Protein AF-A0AAD6LE23-F1 (afdb_monomer)

Foldseek 3Di:
DDDDDDDDDPQLVLLVVLLVLLPDPLNVVVCVVVVHDPVVSVVSNVVSVVVNVCCVVLSVCVVPDVVSVVVVVVSSVVSVVSSVVSVVSVVVVVVVVVVVVCVVCVPPPD

Structure (mmCIF, N/CA/C/O backbone):
data_AF-A0AAD6LE23-F1
#
_entry.id   AF-A0AAD6LE23-F1
#
loop_
_atom_site.group_PDB
_atom_site.id
_atom_site.type_symbol
_atom_site.label_atom_id
_atom_site.label_alt_id
_atom_site.label_comp_id
_atom_site.label_asym_id
_atom_site.label_entity_id
_atom_site.label_seq_id
_atom_site.pdbx_PDB_ins_code
_atom_site.Cartn_x
_atom_site.Cartn_y
_atom_site.Cartn_z
_atom_site.occupancy
_atom_site.B_iso_or_equiv
_atom_site.auth_seq_id
_atom_site.auth_comp_id
_atom_site.auth_asym_id
_atom_site.auth_atom_id
_atom_site.pdbx_PDB_model_num
ATOM 1 N N . MET A 1 1 ? 16.780 3.345 14.516 1.00 34.41 1 MET A N 1
ATOM 2 C CA . MET A 1 1 ? 16.123 4.537 15.088 1.00 34.41 1 MET A CA 1
ATOM 3 C C . MET A 1 1 ? 14.646 4.214 15.185 1.00 34.41 1 MET A C 1
ATOM 5 O O . MET A 1 1 ? 13.999 4.121 14.153 1.00 34.41 1 MET A O 1
ATOM 9 N N . ALA A 1 2 ? 14.154 3.897 16.383 1.00 46.94 2 ALA A N 1
ATOM 10 C CA . ALA A 1 2 ? 12.733 3.654 16.599 1.00 46.94 2 ALA A CA 1
ATOM 11 C C . ALA A 1 2 ? 12.041 5.017 16.631 1.00 46.94 2 ALA A C 1
ATOM 13 O O . ALA A 1 2 ? 12.322 5.826 17.512 1.00 46.94 2 ALA A O 1
ATOM 14 N N . VAL A 1 3 ? 11.222 5.304 15.623 1.00 46.91 3 VAL A N 1
ATOM 15 C CA . VAL A 1 3 ? 10.411 6.520 15.612 1.00 46.91 3 VAL A CA 1
ATOM 16 C C . VAL A 1 3 ? 9.173 6.230 16.453 1.00 46.91 3 VAL A C 1
ATOM 18 O O . VAL A 1 3 ? 8.293 5.469 16.055 1.00 46.91 3 VAL A O 1
ATOM 21 N N . GLU A 1 4 ? 9.172 6.783 17.659 1.00 45.34 4 GLU A N 1
ATOM 22 C CA . GLU A 1 4 ? 8.063 6.754 18.605 1.00 45.34 4 GLU A CA 1
ATOM 23 C C . GLU A 1 4 ? 6.980 7.740 18.132 1.00 45.34 4 GLU A C 1
ATOM 25 O O . GLU A 1 4 ? 7.271 8.885 17.789 1.00 45.34 4 GLU A O 1
ATOM 30 N N . TYR A 1 5 ? 5.741 7.254 18.018 1.00 56.66 5 TYR A N 1
ATOM 31 C CA . TYR A 1 5 ? 4.658 7.877 17.252 1.00 56.66 5 TYR A CA 1
ATOM 32 C C . TYR A 1 5 ? 3.588 8.423 18.195 1.00 56.66 5 TYR A C 1
ATOM 34 O O . TYR A 1 5 ? 2.814 7.654 18.763 1.00 56.66 5 TYR A O 1
ATOM 42 N N . ILE A 1 6 ? 3.517 9.744 18.341 1.00 45.91 6 ILE A N 1
ATOM 43 C CA . ILE A 1 6 ? 2.359 10.418 18.931 1.00 45.91 6 ILE A CA 1
ATOM 44 C C . ILE A 1 6 ? 1.905 11.484 17.932 1.00 45.91 6 ILE A C 1
ATOM 46 O O . IL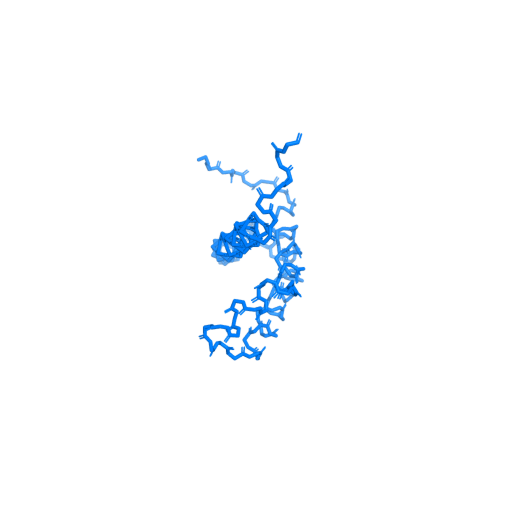E A 1 6 ? 2.544 12.522 17.802 1.00 45.91 6 ILE A O 1
ATOM 50 N N . GLY A 1 7 ? 0.793 11.207 17.247 1.00 48.34 7 GLY A N 1
ATOM 51 C CA . GLY A 1 7 ? 0.008 12.193 16.501 1.00 48.34 7 GLY A CA 1
ATOM 52 C C . GLY A 1 7 ? 0.280 12.267 14.996 1.00 48.34 7 GLY A C 1
ATOM 53 O O . GLY A 1 7 ? 1.306 12.787 14.578 1.00 48.34 7 GLY A O 1
ATOM 54 N N . GLY A 1 8 ? -0.697 11.825 14.199 1.00 56.78 8 GLY A N 1
ATOM 55 C CA . GLY A 1 8 ? -1.001 12.385 12.883 1.00 56.78 8 GLY A CA 1
ATOM 56 C C . GLY A 1 8 ? 0.015 12.167 11.759 1.00 56.78 8 GLY A C 1
ATOM 57 O O . GLY A 1 8 ? 0.940 12.951 11.559 1.00 56.78 8 GLY A O 1
ATOM 58 N N . SER A 1 9 ? -0.303 11.187 10.909 1.00 65.50 9 SER A N 1
ATOM 59 C CA . SER A 1 9 ? -0.188 11.270 9.443 1.00 65.50 9 SER A CA 1
ATOM 60 C C . SER A 1 9 ? 1.191 11.165 8.762 1.00 65.50 9 SER A C 1
ATOM 62 O O . SER A 1 9 ? 1.304 11.483 7.577 1.00 65.50 9 SER A O 1
ATOM 64 N N . ILE A 1 10 ? 2.235 10.604 9.383 1.00 72.75 10 ILE A N 1
ATOM 65 C CA . ILE A 1 10 ? 3.355 10.089 8.550 1.00 72.75 10 ILE A CA 1
ATOM 66 C C . ILE A 1 10 ? 2.852 8.943 7.655 1.00 72.75 10 ILE A C 1
ATOM 68 O O . ILE A 1 10 ? 3.234 8.862 6.495 1.00 72.75 10 ILE A O 1
ATOM 72 N N . LEU A 1 11 ? 1.967 8.073 8.164 1.00 84.50 11 LEU A N 1
ATOM 73 C CA . LEU A 1 11 ? 1.536 6.895 7.410 1.00 84.50 11 LEU A CA 1
ATOM 74 C C . LEU A 1 11 ? 0.613 7.261 6.241 1.00 84.50 11 LEU A C 1
ATOM 76 O O . LEU A 1 11 ? 0.815 6.745 5.149 1.00 84.50 11 LEU A O 1
ATOM 80 N N . SER A 1 12 ? -0.335 8.181 6.445 1.00 86.69 12 SER A N 1
ATOM 81 C CA . SER A 1 12 ? -1.197 8.697 5.369 1.00 86.69 12 SER A CA 1
ATOM 82 C C . SER A 1 12 ? -0.369 9.363 4.262 1.00 86.69 12 SER A C 1
ATOM 84 O O . SER A 1 12 ? -0.490 8.989 3.097 1.00 86.69 12 SER A O 1
ATOM 86 N N . ALA A 1 13 ? 0.593 10.221 4.623 1.00 87.12 13 ALA A N 1
ATOM 87 C CA . ALA A 1 13 ? 1.487 10.850 3.650 1.00 87.12 13 ALA A CA 1
ATOM 88 C C . ALA A 1 13 ? 2.308 9.824 2.845 1.00 87.12 13 ALA A C 1
ATOM 90 O O . ALA A 1 13 ? 2.456 9.960 1.631 1.00 87.12 13 ALA A O 1
ATOM 91 N N . VAL A 1 14 ? 2.824 8.773 3.494 1.00 87.50 14 VAL A N 1
ATOM 92 C CA . VAL A 1 14 ? 3.535 7.692 2.791 1.00 87.50 14 VAL A CA 1
ATOM 93 C C . VAL A 1 14 ? 2.584 6.942 1.856 1.00 87.50 14 VAL A C 1
ATOM 95 O O . VAL A 1 14 ? 2.931 6.710 0.701 1.00 87.50 14 VAL A O 1
ATOM 98 N N . ILE A 1 15 ? 1.371 6.604 2.302 1.00 90.00 15 ILE A N 1
ATOM 99 C CA . ILE A 1 15 ? 0.369 5.926 1.468 1.00 90.00 15 ILE A CA 1
ATOM 100 C C . ILE A 1 15 ? 0.018 6.755 0.228 1.00 90.00 15 ILE A C 1
ATOM 102 O O . ILE A 1 15 ? -0.052 6.193 -0.866 1.00 90.00 15 ILE A O 1
ATOM 106 N N . GLU A 1 16 ? -0.162 8.069 0.369 1.00 89.88 16 GLU A N 1
ATOM 107 C CA . GLU A 1 16 ? -0.407 8.976 -0.758 1.00 89.88 16 GLU A CA 1
ATOM 108 C C . GLU A 1 16 ? 0.752 8.947 -1.759 1.00 89.88 16 GLU A C 1
ATOM 110 O O . GLU A 1 16 ? 0.541 8.699 -2.950 1.00 89.88 16 GLU A O 1
ATOM 115 N N . VAL A 1 17 ? 1.990 9.090 -1.274 1.00 89.75 17 VAL A N 1
ATOM 116 C CA . VAL A 1 17 ? 3.197 9.025 -2.112 1.00 89.75 17 VAL A CA 1
ATOM 117 C C . VAL A 1 17 ? 3.299 7.683 -2.841 1.00 89.75 17 VAL A C 1
ATOM 119 O O . VAL A 1 17 ? 3.622 7.649 -4.031 1.00 89.75 17 VAL A O 1
ATOM 122 N N . LEU A 1 18 ? 3.006 6.563 -2.174 1.00 90.06 18 LEU A N 1
ATOM 123 C CA . LEU A 1 18 ? 2.993 5.250 -2.822 1.00 90.06 18 LEU A CA 1
ATOM 124 C C . LEU A 1 18 ? 1.882 5.132 -3.856 1.00 90.06 18 LEU A C 1
ATOM 126 O O . LEU A 1 18 ? 2.136 4.636 -4.954 1.00 90.06 18 LEU A O 1
ATOM 130 N N . GLY A 1 19 ? 0.684 5.624 -3.542 1.00 89.81 19 GLY A N 1
ATOM 131 C CA . GLY A 1 19 ? -0.461 5.651 -4.447 1.00 89.81 19 GLY A CA 1
ATOM 132 C C . GLY A 1 19 ? -0.168 6.403 -5.747 1.00 89.81 19 GLY A C 1
ATOM 133 O O . GLY A 1 19 ? -0.594 5.971 -6.821 1.00 89.81 19 GLY A O 1
ATOM 134 N N . GLU A 1 20 ? 0.612 7.481 -5.679 1.00 90.38 20 GLU A N 1
ATOM 135 C CA . GLU A 1 20 ? 1.106 8.189 -6.860 1.00 90.38 20 GLU A CA 1
ATOM 136 C C . GLU A 1 20 ? 2.207 7.400 -7.578 1.00 90.38 20 GLU A C 1
ATOM 138 O O . GLU A 1 20 ? 2.133 7.186 -8.794 1.00 90.38 20 GLU A O 1
ATOM 143 N N . LYS A 1 21 ? 3.209 6.903 -6.842 1.00 88.19 21 LYS A N 1
ATOM 144 C CA . LYS A 1 21 ? 4.353 6.186 -7.424 1.00 88.19 21 LYS A CA 1
ATOM 145 C C . LYS A 1 21 ? 3.950 4.917 -8.173 1.00 88.19 21 LYS A C 1
ATOM 147 O O . LYS A 1 21 ? 4.524 4.650 -9.229 1.00 88.19 21 LYS A O 1
ATOM 152 N N . VAL A 1 22 ? 2.944 4.168 -7.718 1.00 88.69 22 VAL A N 1
ATOM 153 C CA . VAL A 1 22 ? 2.470 2.961 -8.431 1.00 88.69 22 VAL A CA 1
ATOM 154 C C . VAL A 1 22 ? 1.845 3.264 -9.796 1.00 88.69 22 VAL A C 1
ATOM 156 O O . VAL A 1 22 ? 1.684 2.359 -10.612 1.00 88.69 22 VAL A O 1
ATOM 159 N N . THR A 1 23 ? 1.527 4.530 -10.083 1.00 87.81 23 THR A N 1
ATOM 160 C CA . THR A 1 23 ? 1.043 4.964 -11.404 1.00 87.81 23 THR A CA 1
ATOM 161 C C . THR A 1 23 ? 2.165 5.399 -12.350 1.00 87.81 23 THR A C 1
ATOM 163 O O . THR A 1 23 ? 1.912 5.663 -13.527 1.00 87.81 23 THR A O 1
ATOM 166 N N . THR A 1 24 ? 3.411 5.460 -11.869 1.00 89.62 24 THR A N 1
ATOM 167 C CA . THR A 1 24 ? 4.548 5.912 -12.678 1.00 89.62 24 THR A CA 1
ATOM 168 C C . THR A 1 24 ? 4.920 4.885 -13.754 1.00 89.62 24 THR A C 1
ATOM 170 O O . THR A 1 24 ? 4.884 3.676 -13.501 1.00 89.62 24 THR A O 1
ATOM 173 N N . PRO A 1 25 ? 5.324 5.322 -14.964 1.00 88.38 25 PRO A N 1
ATOM 174 C CA . PRO A 1 25 ? 5.698 4.416 -16.053 1.00 88.38 25 PRO A CA 1
ATOM 175 C C . PRO A 1 25 ? 6.804 3.422 -15.683 1.00 88.38 25 PRO A C 1
ATOM 177 O O . PRO A 1 25 ? 6.845 2.319 -16.222 1.00 88.38 25 PRO A O 1
ATOM 180 N N . GLU A 1 26 ? 7.708 3.812 -14.784 1.00 88.50 26 GLU A N 1
ATOM 181 C CA . GLU A 1 26 ? 8.772 2.972 -14.243 1.00 88.50 26 GLU A CA 1
ATOM 182 C C . GLU A 1 26 ? 8.209 1.749 -13.520 1.00 88.50 26 GLU A C 1
ATOM 184 O O . GLU A 1 26 ? 8.571 0.622 -13.858 1.00 88.50 26 GLU A O 1
ATOM 189 N N . ILE A 1 27 ? 7.287 1.968 -12.582 1.00 88.94 27 ILE A N 1
ATOM 190 C CA . ILE A 1 27 ? 6.674 0.897 -11.795 1.00 88.94 27 ILE A CA 1
ATOM 191 C C . ILE A 1 27 ? 5.718 0.072 -12.661 1.00 88.94 27 ILE A C 1
ATOM 193 O O . ILE A 1 27 ? 5.752 -1.157 -12.615 1.00 88.94 27 ILE A O 1
ATOM 197 N N . LEU A 1 28 ? 4.951 0.710 -13.550 1.00 89.00 28 LEU A N 1
ATOM 198 C CA . LEU A 1 28 ? 4.134 -0.008 -14.534 1.00 89.00 28 LEU A CA 1
ATOM 199 C C . LEU A 1 28 ? 4.994 -0.927 -15.423 1.00 89.00 28 LEU A C 1
ATOM 201 O O . LEU A 1 28 ? 4.623 -2.067 -15.702 1.00 89.00 28 LEU A O 1
ATOM 205 N N . GLY A 1 29 ? 6.161 -0.446 -15.862 1.00 88.75 29 GLY A N 1
ATOM 206 C CA . GLY A 1 29 ? 7.127 -1.233 -16.626 1.00 88.75 29 GLY A CA 1
ATOM 207 C C . GLY A 1 29 ? 7.718 -2.390 -15.819 1.00 88.75 29 GLY A C 1
ATOM 208 O O . GLY A 1 29 ? 7.830 -3.499 -16.343 1.00 88.75 29 GLY A O 1
ATOM 209 N N . PHE A 1 30 ? 8.042 -2.159 -14.543 1.00 87.38 30 PHE A N 1
ATOM 210 C CA . PHE A 1 30 ? 8.509 -3.194 -13.621 1.00 87.38 30 PHE A CA 1
ATOM 211 C C . PHE A 1 30 ? 7.497 -4.343 -13.506 1.00 87.38 30 PHE A C 1
ATOM 213 O O . PHE A 1 30 ? 7.865 -5.489 -13.778 1.00 87.38 30 PHE A O 1
ATOM 220 N N . PHE A 1 31 ? 6.223 -4.050 -13.224 1.00 88.19 31 PHE A N 1
ATOM 221 C CA . PHE A 1 31 ? 5.174 -5.073 -13.119 1.00 88.19 31 PHE A CA 1
ATOM 222 C C . PHE A 1 31 ? 5.020 -5.872 -14.418 1.00 88.19 31 PHE A C 1
ATOM 224 O O . PHE A 1 31 ? 5.048 -7.106 -14.397 1.00 88.19 31 PHE A O 1
ATOM 231 N N . LYS A 1 32 ? 4.983 -5.183 -15.565 1.00 87.00 32 LYS A N 1
ATOM 232 C CA . LYS A 1 32 ? 4.896 -5.827 -16.886 1.00 87.00 32 LYS A CA 1
ATOM 233 C C . LYS A 1 32 ? 6.090 -6.735 -17.177 1.00 87.00 32 LYS A C 1
ATOM 235 O O . LYS A 1 32 ? 5.911 -7.859 -17.640 1.00 87.00 32 LYS A O 1
ATOM 240 N N . SER A 1 33 ? 7.311 -6.281 -16.883 1.00 88.06 33 SER A N 1
ATOM 241 C CA . SER A 1 33 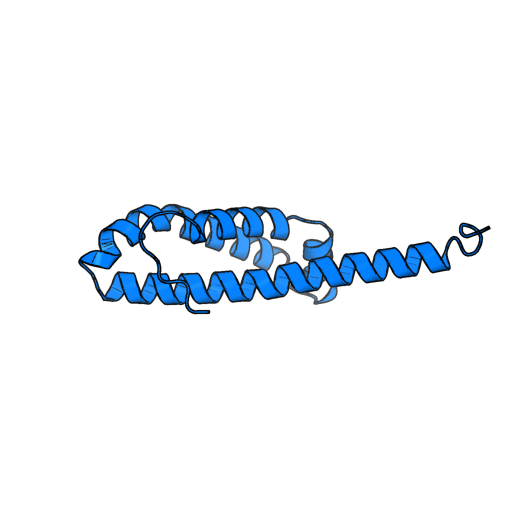? 8.534 -7.072 -17.099 1.00 88.06 33 SER A CA 1
ATOM 242 C C . SER A 1 33 ? 8.605 -8.341 -16.244 1.00 88.06 33 SER A C 1
ATOM 244 O O . SER A 1 33 ? 9.185 -9.333 -16.681 1.00 88.06 33 SER A O 1
ATOM 246 N N . HIS A 1 34 ? 7.956 -8.343 -15.077 1.00 86.25 34 HIS A N 1
ATOM 247 C CA . HIS A 1 34 ? 7.871 -9.502 -14.186 1.00 86.25 34 HIS A CA 1
ATOM 248 C C . HIS A 1 34 ? 6.610 -10.344 -14.417 1.00 86.25 34 HIS A C 1
ATOM 250 O O . HIS A 1 34 ? 6.342 -11.262 -13.645 1.00 86.25 34 HIS A O 1
ATOM 256 N N . LYS A 1 35 ? 5.851 -10.070 -15.491 1.00 86.56 35 LYS A N 1
ATOM 257 C CA . LYS A 1 35 ? 4.586 -10.749 -15.824 1.00 86.56 35 LYS A CA 1
ATOM 258 C C . LYS A 1 35 ? 3.572 -10.707 -14.674 1.00 86.56 35 LYS A C 1
ATOM 260 O O . LYS A 1 35 ? 2.779 -11.634 -14.511 1.00 86.56 35 LYS A O 1
ATOM 265 N N . LEU A 1 36 ? 3.616 -9.646 -13.873 1.00 85.75 36 LEU A N 1
ATOM 266 C CA . LEU A 1 36 ? 2.601 -9.389 -12.866 1.00 85.75 36 LEU A CA 1
ATOM 267 C C . LEU A 1 36 ? 1.343 -8.883 -13.577 1.00 85.75 36 LEU A C 1
ATOM 269 O O . LEU A 1 36 ? 1.430 -8.086 -14.510 1.00 85.75 36 LEU A O 1
ATOM 273 N N . ASP A 1 37 ? 0.187 -9.393 -13.159 1.00 80.00 37 ASP A N 1
ATOM 274 C CA . ASP A 1 37 ? -1.115 -9.017 -13.708 1.00 80.00 37 ASP A CA 1
ATOM 275 C C . ASP A 1 37 ? -1.367 -7.510 -13.525 1.00 80.00 37 ASP A C 1
ATOM 277 O O . ASP A 1 37 ? -1.176 -6.975 -12.431 1.00 80.00 37 ASP A O 1
ATOM 281 N N . ASP A 1 38 ? -1.833 -6.828 -14.577 1.00 74.94 38 ASP A N 1
ATOM 282 C CA . ASP A 1 38 ? -2.212 -5.408 -14.518 1.00 74.94 38 ASP A CA 1
ATOM 283 C C . ASP A 1 38 ? -3.323 -5.185 -13.464 1.00 74.94 38 ASP A C 1
ATOM 285 O O . ASP A 1 38 ? -3.398 -4.125 -12.833 1.00 74.94 38 ASP A O 1
ATOM 289 N N . GLY A 1 39 ? -4.138 -6.213 -13.190 1.00 84.94 39 GLY A N 1
ATOM 290 C CA . GLY A 1 39 ? -5.106 -6.224 -12.095 1.00 84.94 39 GLY A CA 1
ATOM 291 C C . GLY A 1 39 ? -4.486 -6.153 -10.692 1.00 84.94 39 GLY A C 1
ATOM 292 O O . GLY A 1 39 ? -5.128 -5.634 -9.778 1.00 84.94 39 GLY A O 1
ATOM 293 N N . LEU A 1 40 ? -3.240 -6.604 -10.492 1.00 85.81 40 LEU A N 1
ATOM 294 C CA . LEU A 1 40 ? -2.552 -6.520 -9.194 1.00 85.81 40 LEU A CA 1
ATOM 295 C C . LEU A 1 40 ? -2.222 -5.077 -8.815 1.00 85.81 40 LEU A C 1
ATOM 297 O O . LEU A 1 40 ? -2.379 -4.709 -7.654 1.00 85.81 40 LEU A O 1
ATOM 301 N N . LEU A 1 41 ? -1.820 -4.246 -9.780 1.00 85.56 41 LEU A N 1
ATOM 302 C CA . LEU A 1 41 ? -1.579 -2.820 -9.539 1.00 85.56 41 LEU A CA 1
ATOM 303 C C . LEU A 1 41 ? -2.868 -2.083 -9.176 1.00 85.56 41 LEU A C 1
ATOM 305 O O . LEU A 1 41 ? -2.875 -1.268 -8.254 1.00 85.56 41 LEU A O 1
ATOM 309 N N . GLY A 1 42 ? -3.966 -2.405 -9.867 1.00 87.62 42 GLY A N 1
ATOM 310 C CA . GLY A 1 42 ? -5.288 -1.875 -9.533 1.00 87.62 42 GLY A CA 1
ATOM 311 C C . GLY A 1 42 ? -5.694 -2.226 -8.101 1.00 87.62 42 GLY A C 1
ATOM 312 O O . GLY A 1 42 ? -6.055 -1.338 -7.330 1.00 87.62 42 GLY A O 1
ATOM 313 N N . LYS A 1 43 ? -5.535 -3.498 -7.715 1.00 90.06 43 LYS A N 1
ATOM 314 C CA . LYS A 1 43 ? -5.811 -3.973 -6.349 1.00 90.06 43 LYS A CA 1
ATOM 315 C C . LYS A 1 43 ? -4.912 -3.322 -5.302 1.00 90.06 43 LYS A C 1
ATOM 317 O O . LYS A 1 43 ? -5.400 -2.960 -4.236 1.00 90.06 43 LYS A O 1
ATOM 322 N N . LEU A 1 44 ? -3.620 -3.150 -5.588 1.00 89.19 44 LEU A N 1
ATOM 323 C CA . LEU A 1 44 ? -2.694 -2.460 -4.687 1.00 89.19 44 LEU A CA 1
ATOM 324 C C . LEU A 1 44 ? -3.154 -1.019 -4.439 1.00 89.19 44 LEU A C 1
ATOM 326 O O . LEU A 1 44 ? -3.237 -0.593 -3.290 1.00 89.19 44 LEU A O 1
ATOM 330 N N . LYS A 1 45 ? -3.526 -0.293 -5.498 1.00 89.06 45 LYS A N 1
ATOM 331 C CA . LYS A 1 45 ? -4.034 1.078 -5.379 1.00 89.06 45 LYS A CA 1
ATOM 332 C C . LYS A 1 45 ? -5.333 1.147 -4.572 1.00 89.06 45 LYS A C 1
ATOM 334 O O . LYS A 1 45 ? -5.473 2.005 -3.707 1.00 89.06 45 LYS A O 1
ATOM 339 N N . GLU A 1 46 ? -6.273 0.241 -4.827 1.00 92.12 46 GLU A N 1
ATOM 340 C CA . GLU A 1 46 ? -7.527 0.153 -4.071 1.00 92.12 46 GLU A CA 1
ATOM 341 C C . GLU A 1 46 ? -7.284 -0.163 -2.586 1.00 92.12 46 GLU A C 1
ATOM 343 O O . GLU A 1 46 ? -7.895 0.447 -1.707 1.00 92.12 46 GLU A O 1
ATOM 348 N N . THR A 1 47 ? -6.334 -1.057 -2.303 1.00 91.38 47 THR A N 1
ATOM 349 C CA . THR A 1 47 ? -5.926 -1.413 -0.937 1.00 91.38 47 THR A CA 1
ATOM 350 C C . THR A 1 47 ? -5.324 -0.211 -0.213 1.00 91.38 47 THR A C 1
ATOM 352 O O . THR A 1 47 ? -5.720 0.072 0.914 1.00 91.38 47 THR A O 1
ATOM 355 N N . LEU A 1 48 ? -4.423 0.533 -0.864 1.00 91.19 48 LEU A N 1
ATOM 356 C CA . LEU A 1 48 ? -3.824 1.751 -0.309 1.00 91.19 48 LEU A CA 1
ATOM 357 C C . LEU A 1 48 ? -4.882 2.824 -0.017 1.00 91.19 48 LEU A C 1
ATOM 359 O O . LEU A 1 48 ? -4.888 3.390 1.071 1.00 91.19 48 LEU A O 1
ATOM 363 N N . ASN A 1 49 ? -5.828 3.046 -0.933 1.00 91.56 49 ASN A N 1
ATOM 364 C CA . ASN A 1 49 ? -6.927 3.994 -0.720 1.00 91.56 49 ASN A CA 1
ATOM 365 C C . ASN A 1 49 ? -7.826 3.589 0.454 1.00 91.56 49 ASN A C 1
ATOM 367 O O . ASN A 1 49 ? -8.199 4.428 1.273 1.00 91.56 49 ASN A O 1
ATOM 371 N N . THR A 1 50 ? -8.164 2.300 0.538 1.00 92.06 50 THR A N 1
ATOM 372 C CA . THR A 1 50 ? -8.973 1.758 1.636 1.00 92.06 50 THR A CA 1
ATOM 373 C C . THR A 1 50 ? -8.248 1.928 2.963 1.00 92.06 50 THR A C 1
ATOM 375 O O . THR A 1 50 ? -8.847 2.372 3.936 1.00 92.06 50 THR A O 1
ATOM 378 N N . LEU A 1 51 ? -6.949 1.618 2.995 1.00 90.69 51 LEU A N 1
ATOM 379 C CA . LEU A 1 51 ? -6.126 1.793 4.181 1.00 90.69 51 LEU A CA 1
ATOM 380 C C . LEU A 1 51 ? -6.094 3.261 4.613 1.00 90.69 51 LEU A C 1
ATOM 382 O O . LEU A 1 51 ? -6.331 3.528 5.786 1.00 90.69 51 LEU A O 1
ATOM 386 N N . ASN A 1 52 ? -5.884 4.194 3.675 1.00 90.00 52 ASN A N 1
ATOM 387 C CA . ASN A 1 52 ? -5.843 5.627 3.968 1.00 90.00 52 ASN A CA 1
ATOM 388 C C . ASN A 1 52 ? -7.144 6.121 4.614 1.00 90.00 52 ASN A C 1
ATOM 390 O O . ASN A 1 52 ? -7.111 6.793 5.638 1.00 90.00 52 ASN A O 1
ATOM 394 N N . GLY A 1 53 ? -8.297 5.718 4.067 1.00 89.25 53 GLY A N 1
ATOM 395 C CA . GLY A 1 53 ? -9.606 6.086 4.617 1.00 89.25 53 GLY A CA 1
ATOM 396 C C . GLY A 1 53 ? -9.910 5.483 5.993 1.00 89.25 53 GLY A C 1
ATOM 397 O O . GLY A 1 53 ? -10.799 5.967 6.686 1.00 89.25 53 GLY A O 1
ATOM 398 N N . LEU A 1 54 ? -9.187 4.435 6.400 1.00 90.69 54 LEU A N 1
ATOM 399 C CA . LEU A 1 54 ? -9.320 3.813 7.718 1.00 90.69 54 LEU A CA 1
ATOM 400 C C . LEU A 1 54 ? -8.340 4.380 8.752 1.00 90.69 54 LEU A C 1
ATOM 402 O O . LEU A 1 54 ? -8.491 4.064 9.932 1.00 90.69 54 LEU A O 1
ATOM 406 N N . LEU A 1 55 ? -7.337 5.166 8.342 1.00 89.56 55 LEU A N 1
ATOM 407 C CA . LEU A 1 55 ? -6.283 5.619 9.250 1.00 89.56 55 LEU A CA 1
ATOM 408 C C . LEU A 1 55 ? -6.809 6.537 10.345 1.00 89.56 55 LEU A C 1
ATOM 410 O O . LEU A 1 55 ? -6.513 6.265 11.502 1.00 89.56 55 LEU A O 1
ATOM 414 N N . ASP A 1 56 ? -7.619 7.544 10.012 1.00 86.62 56 ASP A N 1
ATOM 415 C CA . ASP A 1 56 ? -8.179 8.475 11.005 1.00 86.62 56 ASP A CA 1
ATOM 416 C C . ASP A 1 56 ? -8.953 7.707 12.092 1.00 86.62 56 ASP A C 1
ATOM 418 O O . ASP A 1 56 ? -8.682 7.799 13.291 1.00 86.62 56 ASP A O 1
ATOM 422 N N . ASP A 1 57 ? -9.843 6.826 11.639 1.00 88.62 57 ASP A N 1
ATOM 423 C CA . ASP A 1 57 ? -10.669 5.949 12.463 1.00 88.62 57 ASP A CA 1
ATOM 424 C C . ASP A 1 57 ? -9.840 5.003 13.347 1.00 88.62 57 ASP A C 1
ATOM 426 O O . ASP A 1 57 ? -10.208 4.685 14.486 1.00 88.62 57 ASP A O 1
ATOM 430 N N . ALA A 1 58 ? -8.733 4.494 12.810 1.00 89.25 58 ALA A N 1
ATOM 431 C CA . ALA A 1 58 ? -7.852 3.575 13.505 1.00 89.25 58 ALA A CA 1
ATOM 432 C C . ALA A 1 58 ? -6.936 4.299 14.501 1.00 89.25 58 ALA A C 1
ATOM 434 O O . ALA A 1 58 ? -6.729 3.782 15.601 1.00 89.25 58 ALA A O 1
ATOM 435 N N . GLU A 1 59 ? -6.419 5.482 14.161 1.00 86.56 59 GLU A N 1
ATOM 436 C CA . GLU A 1 59 ? -5.572 6.300 15.032 1.00 86.56 59 GLU A CA 1
ATOM 437 C C . GLU A 1 59 ? -6.323 6.722 16.301 1.00 86.56 59 GLU A C 1
ATOM 439 O O . GLU A 1 59 ? -5.747 6.666 17.390 1.00 86.56 59 GLU A O 1
ATOM 444 N N . GLU A 1 60 ? -7.616 7.044 16.199 1.00 88.75 60 GLU A N 1
ATOM 445 C CA . GLU A 1 60 ? -8.469 7.305 17.366 1.00 88.75 60 GLU A CA 1
ATOM 446 C C . GLU A 1 60 ? -8.679 6.043 18.218 1.00 88.75 60 GLU A C 1
ATOM 448 O O . GLU A 1 60 ? -8.581 6.056 19.452 1.00 88.75 60 GLU A O 1
ATOM 453 N N . LYS A 1 61 ? -8.964 4.910 17.565 1.00 91.31 61 LYS A N 1
ATOM 454 C CA . LYS A 1 61 ? -9.315 3.656 18.247 1.00 91.31 61 LYS A CA 1
ATOM 455 C C . LYS A 1 61 ? -8.101 2.926 18.831 1.00 91.31 61 LYS A C 1
ATOM 457 O O . LYS A 1 61 ? -8.295 2.103 19.729 1.00 91.31 61 LYS A O 1
ATOM 462 N N . GLN A 1 62 ? -6.871 3.217 18.398 1.00 87.81 62 GLN A N 1
ATOM 463 C CA . GLN A 1 62 ? -5.662 2.513 18.858 1.00 87.81 62 GLN A CA 1
ATOM 464 C C . GLN A 1 62 ? -5.402 2.668 20.363 1.00 87.81 62 GLN A C 1
ATOM 466 O O . GLN A 1 62 ? -4.849 1.764 20.983 1.00 87.81 62 GLN A O 1
ATOM 471 N N . ILE A 1 63 ? -5.834 3.787 20.955 1.00 85.38 63 ILE A N 1
ATOM 472 C CA . ILE A 1 63 ? -5.633 4.097 22.379 1.00 85.38 63 ILE A CA 1
ATOM 473 C C . ILE A 1 63 ? -6.455 3.152 23.260 1.00 85.38 63 ILE A C 1
ATOM 475 O O . ILE A 1 63 ? -6.013 2.718 24.320 1.00 85.38 63 ILE A O 1
ATOM 479 N N . THR A 1 64 ? -7.672 2.830 22.819 1.00 92.44 64 THR A N 1
ATOM 480 C CA . THR A 1 64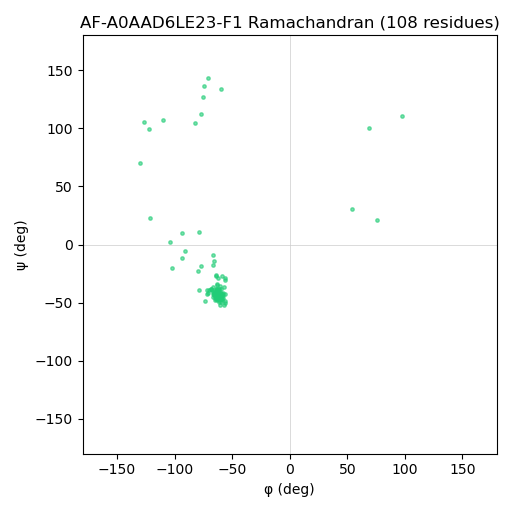 ? -8.646 2.070 23.614 1.00 92.44 64 THR A CA 1
ATOM 481 C C . THR A 1 64 ? -8.746 0.609 23.191 1.00 92.44 64 THR A C 1
ATOM 483 O O . THR A 1 64 ? -9.202 -0.227 23.971 1.00 92.44 64 THR A O 1
ATOM 486 N N . LYS A 1 65 ? -8.318 0.274 21.967 1.00 94.38 65 LYS A N 1
ATOM 487 C CA . LYS A 1 65 ? -8.415 -1.071 21.393 1.00 94.38 65 LYS A CA 1
ATOM 488 C C . LYS A 1 65 ? -7.028 -1.592 21.004 1.00 94.38 65 LYS A C 1
ATOM 490 O O . LYS A 1 65 ? -6.575 -1.338 19.887 1.00 94.38 65 LYS A O 1
ATOM 495 N N . PRO A 1 66 ? -6.398 -2.435 21.844 1.00 92.81 66 PRO A N 1
ATOM 496 C CA . PRO A 1 66 ? -5.095 -3.035 21.541 1.00 92.81 66 PRO A CA 1
ATOM 497 C C . PRO A 1 66 ? -5.059 -3.823 20.223 1.00 92.81 66 PRO A C 1
ATOM 499 O O . PRO A 1 66 ? -4.021 -3.907 19.577 1.00 92.81 66 PRO A O 1
ATOM 502 N N . ALA A 1 67 ? -6.190 -4.398 19.799 1.00 94.19 67 ALA A N 1
ATOM 503 C CA . ALA A 1 67 ? -6.295 -5.063 18.500 1.00 94.19 67 ALA A CA 1
ATOM 504 C C . ALA A 1 67 ? -6.110 -4.086 17.322 1.00 94.19 67 ALA A C 1
ATOM 506 O O . ALA A 1 67 ? -5.444 -4.429 16.350 1.00 94.19 67 ALA A O 1
ATOM 507 N N . VAL A 1 68 ? -6.640 -2.860 17.431 1.00 92.19 68 VAL A N 1
ATOM 508 C CA . VAL A 1 68 ? -6.476 -1.807 16.413 1.00 92.19 68 VAL A CA 1
ATOM 509 C C . VAL A 1 68 ? -5.036 -1.304 16.393 1.00 92.19 68 VAL A C 1
ATOM 511 O O . VAL A 1 68 ? -4.475 -1.120 15.320 1.00 92.19 68 VAL A O 1
ATOM 514 N N . GLN A 1 69 ? -4.403 -1.167 17.561 1.00 88.75 69 GLN A N 1
ATOM 515 C CA . GLN A 1 69 ? -2.987 -0.804 17.650 1.00 88.75 69 GLN A CA 1
ATOM 516 C C . GLN A 1 69 ? -2.079 -1.821 16.939 1.00 88.75 69 GLN A C 1
ATOM 518 O O . GLN A 1 69 ? -1.182 -1.429 16.196 1.00 88.75 69 GLN A O 1
ATOM 523 N N . ARG A 1 70 ? -2.316 -3.127 17.137 1.00 92.44 70 ARG A N 1
ATOM 524 C CA . ARG A 1 70 ? -1.558 -4.185 16.442 1.00 92.44 70 ARG A CA 1
ATOM 525 C C . ARG A 1 70 ? -1.776 -4.125 14.935 1.00 92.44 70 ARG A C 1
ATOM 527 O O . ARG A 1 70 ? -0.805 -4.092 14.194 1.00 92.44 70 ARG A O 1
ATOM 534 N N . TRP A 1 71 ? -3.033 -4.021 14.505 1.00 93.38 71 TRP A N 1
ATOM 535 C CA . TRP A 1 71 ? -3.368 -3.896 13.089 1.00 93.38 71 TRP A CA 1
ATOM 536 C C . TRP A 1 71 ? -2.696 -2.677 12.434 1.00 93.38 71 TRP A C 1
ATOM 538 O O . TRP A 1 71 ? -2.125 -2.808 11.356 1.00 93.38 71 TRP A O 1
ATOM 548 N N . LEU A 1 72 ? -2.686 -1.516 13.100 1.00 90.06 72 LEU A N 1
ATOM 549 C CA . LEU A 1 72 ? -1.989 -0.322 12.608 1.00 90.06 72 LEU A CA 1
ATOM 550 C C . LEU A 1 72 ? -0.477 -0.520 12.507 1.00 90.06 72 LEU A C 1
ATOM 552 O O . LEU A 1 72 ? 0.145 -0.022 11.571 1.00 90.06 72 LEU A O 1
ATOM 556 N N . ASN A 1 73 ? 0.125 -1.226 13.464 1.00 89.69 73 ASN A N 1
ATOM 557 C CA . ASN A 1 73 ? 1.550 -1.527 13.422 1.00 89.69 73 ASN A CA 1
ATOM 558 C C . ASN A 1 73 ? 1.900 -2.441 12.237 1.00 89.69 73 ASN A C 1
ATOM 560 O O . ASN A 1 73 ? 2.868 -2.175 11.528 1.00 89.69 73 ASN A O 1
ATOM 564 N N . ASP A 1 74 ? 1.083 -3.464 11.990 1.00 91.12 74 ASP A N 1
ATOM 565 C CA . ASP A 1 74 ? 1.260 -4.376 10.858 1.00 91.12 74 ASP A CA 1
ATOM 566 C C . ASP A 1 74 ? 1.059 -3.642 9.522 1.00 91.12 74 ASP A C 1
ATOM 568 O O . ASP A 1 74 ? 1.868 -3.778 8.604 1.00 91.12 74 ASP A O 1
ATOM 572 N N . ALA A 1 75 ? 0.034 -2.787 9.435 1.00 90.44 75 ALA A N 1
ATOM 573 C CA . ALA A 1 75 ? -0.213 -1.948 8.265 1.00 90.44 75 ALA A CA 1
ATOM 574 C C . ALA A 1 75 ? 0.957 -0.995 7.987 1.00 90.44 75 ALA A C 1
ATOM 576 O O . ALA A 1 75 ? 1.403 -0.872 6.848 1.00 90.44 75 ALA A O 1
ATOM 577 N N . ARG A 1 76 ? 1.496 -0.354 9.030 1.00 89.06 76 ARG A N 1
ATOM 578 C CA . ARG A 1 76 ? 2.671 0.515 8.924 1.00 89.06 76 ARG A CA 1
ATOM 579 C C . ARG A 1 76 ? 3.880 -0.247 8.390 1.00 89.06 76 ARG A C 1
ATOM 581 O O . ARG A 1 76 ? 4.569 0.256 7.510 1.00 89.0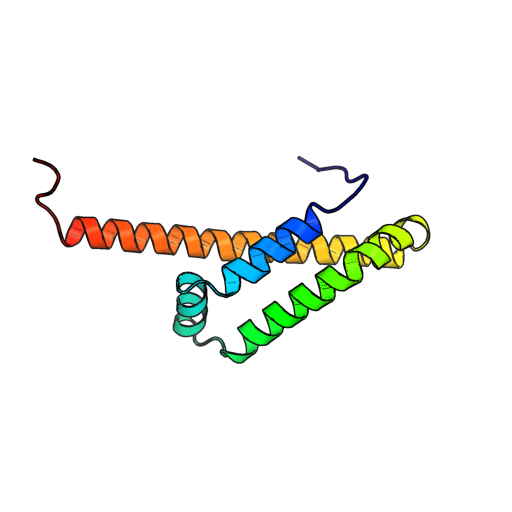6 76 ARG A O 1
ATOM 588 N N . HIS A 1 77 ? 4.131 -1.445 8.911 1.00 90.25 77 HIS A N 1
ATOM 589 C CA . HIS A 1 77 ? 5.246 -2.271 8.462 1.00 90.25 77 HIS A CA 1
ATOM 590 C C . HIS A 1 77 ? 5.117 -2.629 6.977 1.00 90.25 77 HIS A C 1
ATOM 592 O O . HIS A 1 77 ? 6.040 -2.366 6.212 1.00 90.25 77 HIS A O 1
ATOM 598 N N . ALA A 1 78 ? 3.944 -3.110 6.555 1.00 90.88 78 ALA A N 1
ATOM 599 C CA . ALA A 1 78 ? 3.686 -3.466 5.162 1.00 90.88 78 ALA A CA 1
ATOM 600 C C . ALA A 1 78 ? 3.813 -2.268 4.202 1.00 90.88 78 ALA A C 1
ATOM 602 O O . ALA A 1 78 ? 4.345 -2.405 3.101 1.00 90.88 78 ALA A O 1
ATOM 603 N N . VAL A 1 79 ? 3.349 -1.081 4.610 1.00 89.88 79 VAL A N 1
ATOM 604 C CA . VAL A 1 79 ? 3.492 0.147 3.813 1.00 89.88 79 VAL A CA 1
ATOM 605 C C . VAL A 1 79 ? 4.963 0.529 3.643 1.00 89.88 79 VAL A C 1
ATOM 607 O O . VAL A 1 79 ? 5.367 0.868 2.533 1.00 89.88 79 VAL A O 1
ATOM 610 N N . TYR A 1 80 ? 5.779 0.429 4.695 1.00 87.44 80 TYR A N 1
ATOM 611 C CA . TYR A 1 80 ? 7.211 0.719 4.586 1.00 87.44 80 TYR A CA 1
ATOM 612 C C . TYR A 1 80 ? 7.961 -0.296 3.720 1.00 87.44 80 TYR A C 1
ATOM 614 O O . TYR A 1 80 ? 8.802 0.104 2.918 1.00 87.44 80 TYR A O 1
ATOM 622 N N . GLU A 1 81 ? 7.636 -1.586 3.816 1.00 90.75 81 GLU A N 1
ATOM 623 C CA . GLU A 1 81 ? 8.207 -2.596 2.915 1.00 90.75 81 GLU A CA 1
ATOM 624 C C . GLU A 1 81 ? 7.846 -2.308 1.449 1.00 90.75 81 GLU A C 1
ATOM 626 O O . GLU A 1 81 ? 8.694 -2.389 0.558 1.00 90.75 81 GLU A O 1
ATOM 631 N N . ALA A 1 82 ? 6.597 -1.913 1.185 1.00 89.19 82 ALA A N 1
ATOM 632 C CA . ALA A 1 82 ? 6.167 -1.524 -0.154 1.00 89.19 82 ALA A CA 1
ATOM 633 C C . ALA A 1 82 ? 6.892 -0.261 -0.653 1.00 89.19 82 ALA A C 1
ATOM 635 O O . ALA A 1 82 ? 7.275 -0.198 -1.825 1.00 89.19 82 ALA A O 1
ATOM 636 N N . GLU A 1 83 ? 7.106 0.728 0.220 1.00 88.69 83 GLU A N 1
ATOM 637 C CA . GLU A 1 83 ? 7.868 1.936 -0.101 1.00 88.69 83 GLU A CA 1
ATOM 638 C C . GLU A 1 83 ? 9.303 1.626 -0.501 1.00 88.69 83 GLU A C 1
ATOM 640 O O . GLU A 1 83 ? 9.767 2.133 -1.526 1.00 88.69 83 GLU A O 1
ATOM 645 N N . GLU A 1 84 ? 9.980 0.765 0.255 1.00 90.81 84 GLU A N 1
ATOM 646 C CA . GLU A 1 84 ? 11.355 0.369 -0.030 1.00 90.81 84 GLU A CA 1
ATOM 647 C C . GLU A 1 84 ? 11.475 -0.285 -1.413 1.00 90.81 84 GLU A C 1
ATOM 649 O O . GLU A 1 84 ? 12.330 0.105 -2.213 1.00 90.81 84 GLU A O 1
ATOM 654 N N . VAL A 1 85 ? 10.579 -1.223 -1.739 1.00 89.31 85 VAL A N 1
ATOM 655 C CA . VAL A 1 85 ? 10.571 -1.903 -3.045 1.00 89.31 85 VAL A CA 1
ATOM 656 C C . VAL A 1 85 ? 10.309 -0.917 -4.186 1.00 89.31 85 VAL A C 1
ATOM 658 O O . VAL A 1 85 ? 11.002 -0.944 -5.206 1.00 89.31 85 VAL A O 1
ATOM 661 N N . ILE A 1 86 ? 9.326 -0.027 -4.030 1.00 87.81 86 ILE A N 1
ATOM 662 C CA . ILE A 1 86 ? 8.972 0.955 -5.061 1.00 87.81 86 ILE A CA 1
ATOM 663 C C . ILE A 1 86 ? 10.110 1.962 -5.273 1.00 87.81 86 ILE A C 1
ATOM 665 O O . ILE A 1 86 ? 10.445 2.275 -6.419 1.00 87.81 86 ILE A O 1
ATOM 669 N N . GLU A 1 87 ? 10.723 2.469 -4.202 1.00 88.12 87 GLU A N 1
ATOM 670 C CA . GLU A 1 87 ? 11.837 3.413 -4.312 1.00 88.12 87 GLU A CA 1
ATOM 671 C C . GLU A 1 87 ? 13.073 2.750 -4.927 1.00 88.12 87 GLU A C 1
ATOM 673 O O . GLU A 1 87 ? 13.708 3.338 -5.807 1.00 88.12 87 GLU A O 1
ATOM 678 N N . TYR A 1 88 ? 13.379 1.508 -4.545 1.00 89.50 88 TYR A N 1
ATOM 679 C CA . TYR A 1 88 ? 14.470 0.740 -5.141 1.00 89.50 88 TYR A CA 1
ATOM 680 C C . TYR A 1 88 ? 14.310 0.613 -6.663 1.00 89.50 88 TYR A C 1
ATOM 682 O O . TYR A 1 88 ? 15.238 0.918 -7.420 1.00 89.50 88 TYR A O 1
ATOM 690 N N . GLU A 1 89 ? 13.122 0.227 -7.132 1.00 87.94 89 GLU A N 1
ATOM 691 C CA . GLU A 1 89 ? 12.847 0.088 -8.565 1.00 87.94 89 GLU A CA 1
ATOM 692 C C . GLU A 1 89 ? 12.870 1.431 -9.305 1.00 87.94 89 GLU A C 1
ATOM 694 O O . GLU A 1 89 ? 13.378 1.524 -10.431 1.00 87.94 89 GLU A O 1
ATOM 699 N N . HIS A 1 90 ? 12.394 2.502 -8.667 1.00 86.31 90 HIS A N 1
ATOM 700 C CA . HIS A 1 90 ? 12.470 3.854 -9.220 1.00 86.31 90 HIS A CA 1
ATOM 701 C C . HIS A 1 90 ? 13.917 4.312 -9.432 1.00 86.31 90 HIS A C 1
ATOM 703 O O . HIS A 1 90 ? 14.273 4.794 -10.515 1.00 86.31 90 HIS A O 1
ATOM 709 N N . LEU A 1 91 ? 14.775 4.130 -8.424 1.00 88.56 91 LEU A N 1
ATOM 710 C CA . LEU A 1 91 ? 16.197 4.474 -8.496 1.00 88.56 91 LEU A CA 1
ATOM 711 C C . LEU A 1 91 ? 16.926 3.622 -9.539 1.00 88.56 91 LEU A C 1
ATOM 713 O O . LEU A 1 91 ? 17.594 4.163 -10.423 1.00 88.56 91 LEU A O 1
ATOM 717 N N . ARG A 1 92 ? 16.708 2.304 -9.523 1.00 89.31 92 ARG A N 1
ATOM 718 C CA . ARG A 1 92 ? 17.264 1.372 -10.511 1.00 89.31 92 ARG A CA 1
ATOM 719 C C . A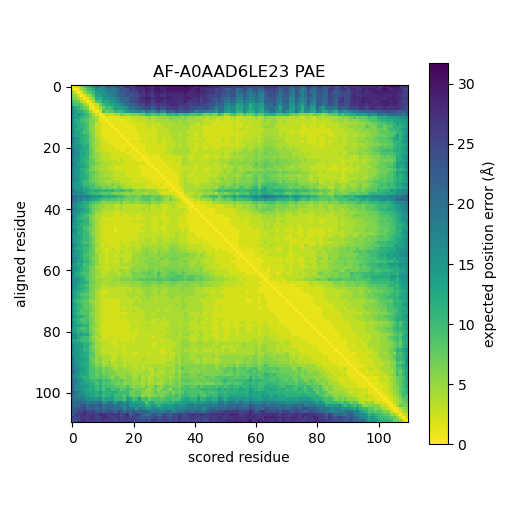RG A 1 92 ? 16.886 1.766 -11.942 1.00 89.31 92 ARG A C 1
ATOM 721 O O . ARG A 1 92 ? 17.731 1.757 -12.841 1.00 89.31 92 ARG A O 1
ATOM 728 N N . SER A 1 93 ? 15.632 2.159 -12.171 1.00 87.38 93 SER A N 1
ATOM 729 C CA . SER A 1 93 ? 15.167 2.628 -13.481 1.00 87.38 93 SER A CA 1
ATOM 730 C C . SER A 1 93 ? 15.885 3.908 -13.929 1.00 87.38 93 SER A C 1
ATOM 732 O O . SER A 1 93 ? 16.274 4.031 -15.098 1.00 87.38 93 SER A O 1
ATOM 734 N N . LYS A 1 94 ? 16.133 4.856 -13.012 1.00 87.19 94 LYS A N 1
ATOM 735 C CA . LYS A 1 94 ? 16.913 6.072 -13.304 1.00 87.19 94 LYS A CA 1
ATOM 736 C C . LYS A 1 94 ? 18.350 5.751 -13.706 1.00 87.19 94 LYS A C 1
ATOM 738 O O . LYS A 1 94 ? 18.825 6.324 -14.690 1.00 87.19 94 LYS A O 1
ATOM 743 N N . ASP A 1 95 ? 19.006 4.823 -13.018 1.00 89.50 95 ASP A N 1
ATOM 744 C CA . ASP A 1 95 ? 20.387 4.432 -13.316 1.00 89.50 95 ASP A CA 1
ATOM 745 C C . ASP A 1 95 ? 20.511 3.770 -14.690 1.00 89.50 95 ASP A C 1
ATOM 747 O O . ASP A 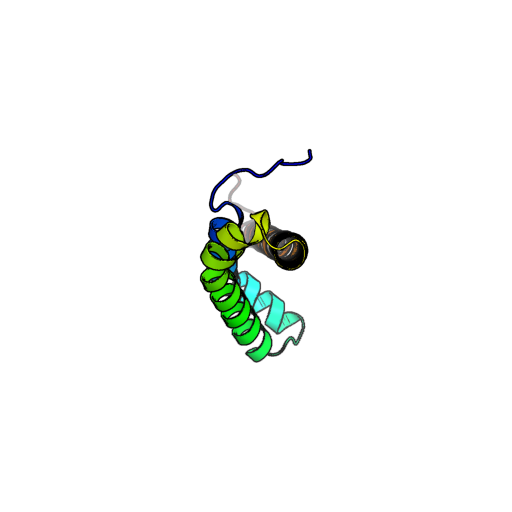1 95 ? 21.373 4.145 -15.491 1.00 89.50 95 ASP A O 1
ATOM 751 N N . ILE A 1 96 ? 19.585 2.869 -15.032 1.00 86.75 96 ILE A N 1
ATOM 752 C CA . ILE A 1 96 ? 19.522 2.240 -16.360 1.00 86.75 96 ILE A CA 1
ATOM 753 C C . ILE A 1 96 ? 19.323 3.299 -17.454 1.00 86.75 96 ILE A C 1
ATOM 755 O O . ILE A 1 96 ? 19.995 3.276 -18.495 1.00 86.75 96 ILE A O 1
ATOM 759 N N . LYS A 1 97 ? 18.430 4.273 -17.225 1.00 86.38 97 LYS A N 1
ATOM 760 C CA . LYS A 1 97 ? 18.205 5.390 -18.157 1.00 86.38 97 LYS A CA 1
ATOM 761 C C . LYS A 1 97 ? 19.452 6.270 -18.284 1.00 86.38 97 LYS A C 1
ATOM 763 O O . LYS A 1 97 ? 19.788 6.675 -19.398 1.00 86.38 97 LYS A O 1
ATOM 768 N N . ALA A 1 98 ? 20.149 6.558 -17.186 1.00 87.44 98 ALA A N 1
ATOM 769 C CA . ALA A 1 98 ? 21.372 7.357 -17.182 1.00 87.44 98 ALA A CA 1
ATOM 770 C C . ALA A 1 98 ? 22.515 6.657 -17.935 1.00 87.44 98 ALA A C 1
ATOM 772 O O . ALA A 1 98 ? 23.141 7.274 -18.800 1.00 87.44 98 ALA A O 1
ATOM 773 N N . ALA A 1 99 ? 22.730 5.363 -17.687 1.00 87.25 99 ALA A N 1
ATOM 774 C CA . ALA A 1 99 ? 23.708 4.546 -18.404 1.00 87.25 99 ALA A CA 1
ATOM 775 C C . ALA A 1 99 ? 23.406 4.497 -19.911 1.00 87.25 99 ALA A C 1
ATOM 777 O O . ALA A 1 99 ? 24.283 4.758 -20.734 1.00 87.25 99 ALA A O 1
ATOM 778 N N . SER A 1 100 ? 22.139 4.288 -20.280 1.00 86.62 100 SER A N 1
ATOM 779 C CA . SER A 1 100 ? 21.695 4.275 -21.682 1.00 86.62 100 SER A CA 1
ATOM 780 C C . SER A 1 100 ? 21.891 5.620 -22.388 1.00 86.62 100 SER A C 1
ATOM 782 O O . SER A 1 100 ? 22.150 5.659 -23.591 1.00 86.62 100 SER A O 1
ATOM 784 N N . ARG A 1 101 ? 21.740 6.742 -21.668 1.00 85.25 101 ARG A N 1
ATOM 785 C CA . ARG A 1 101 ? 22.001 8.090 -22.204 1.00 85.25 101 ARG A CA 1
ATOM 786 C C . ARG A 1 101 ? 23.492 8.329 -22.419 1.00 85.25 101 ARG A C 1
ATOM 788 O O . ARG A 1 101 ? 23.849 8.873 -23.458 1.00 85.25 101 ARG A O 1
ATOM 795 N N . ARG A 1 102 ? 24.346 7.899 -21.481 1.00 85.00 102 ARG A N 1
ATOM 796 C CA . ARG A 1 102 ? 25.810 7.965 -21.637 1.00 85.00 102 ARG A CA 1
ATOM 797 C C . ARG A 1 102 ? 26.273 7.133 -22.834 1.00 85.00 102 ARG A C 1
ATOM 799 O O . ARG A 1 102 ? 27.019 7.641 -23.659 1.00 85.00 102 ARG A O 1
ATOM 806 N N . ALA A 1 103 ? 25.755 5.912 -22.984 1.00 84.38 103 ALA A N 1
ATOM 807 C CA . ALA A 1 103 ? 26.079 5.043 -24.116 1.00 84.38 103 ALA A CA 1
ATOM 808 C C . ALA A 1 103 ? 25.626 5.620 -25.472 1.00 84.38 103 ALA A C 1
ATOM 810 O O . ALA A 1 103 ? 26.317 5.451 -26.471 1.00 84.38 103 ALA A O 1
ATOM 811 N N . ARG A 1 104 ? 24.484 6.324 -25.519 1.00 82.81 104 ARG A N 1
ATOM 812 C CA . ARG A 1 104 ? 23.971 6.955 -26.751 1.00 82.81 104 ARG A CA 1
ATOM 813 C C . ARG A 1 104 ? 24.625 8.283 -27.114 1.00 82.81 104 ARG A C 1
ATOM 815 O O . ARG A 1 104 ? 24.539 8.673 -28.272 1.00 82.81 104 ARG A O 1
ATOM 822 N N . ASN A 1 105 ? 25.214 8.998 -26.160 1.00 78.75 105 ASN A N 1
ATOM 823 C CA . ASN A 1 105 ? 25.862 10.278 -26.431 1.00 78.75 105 ASN A CA 1
ATOM 824 C C . ASN A 1 105 ? 27.280 10.316 -25.840 1.00 78.75 105 ASN A C 1
ATOM 826 O O . ASN A 1 105 ? 27.519 11.039 -24.867 1.00 78.75 105 ASN A O 1
ATOM 830 N N . PRO A 1 106 ? 28.219 9.540 -26.417 1.00 67.81 106 PRO A N 1
ATOM 831 C CA . PRO A 1 106 ? 29.586 9.429 -25.909 1.00 67.81 106 PRO A CA 1
ATOM 832 C C . PRO A 1 106 ? 30.400 10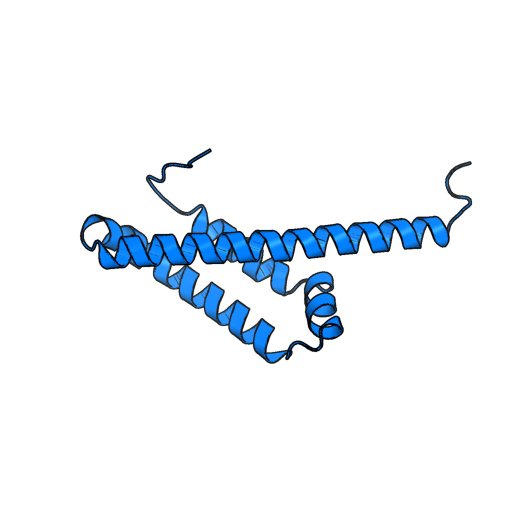.730 -26.034 1.00 67.81 106 PRO A C 1
ATOM 834 O O . PRO A 1 106 ? 31.486 10.812 -25.474 1.00 67.81 106 PRO A O 1
ATOM 837 N N . TYR A 1 107 ? 29.887 11.754 -26.728 1.00 65.12 107 TYR A N 1
ATOM 838 C CA . TYR A 1 107 ? 30.611 12.994 -27.035 1.00 65.12 107 TYR A CA 1
ATOM 839 C C . TYR A 1 107 ? 30.214 14.210 -26.181 1.00 65.12 107 TYR A C 1
ATOM 841 O O . TYR A 1 107 ? 30.748 15.292 -26.387 1.00 65.12 107 TYR A O 1
ATOM 849 N N . ARG A 1 108 ? 29.300 14.080 -25.209 1.00 62.34 108 ARG A N 1
ATOM 850 C CA . ARG A 1 108 ? 28.798 15.222 -24.406 1.00 62.34 108 ARG A CA 1
ATOM 851 C C . ARG A 1 108 ? 29.745 15.67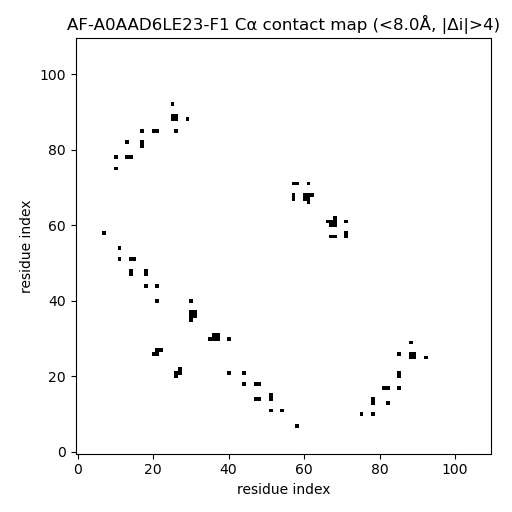7 -23.272 1.00 62.34 108 ARG A C 1
ATOM 853 O O . ARG A 1 108 ? 29.329 16.435 -22.402 1.00 62.34 108 ARG A O 1
ATOM 860 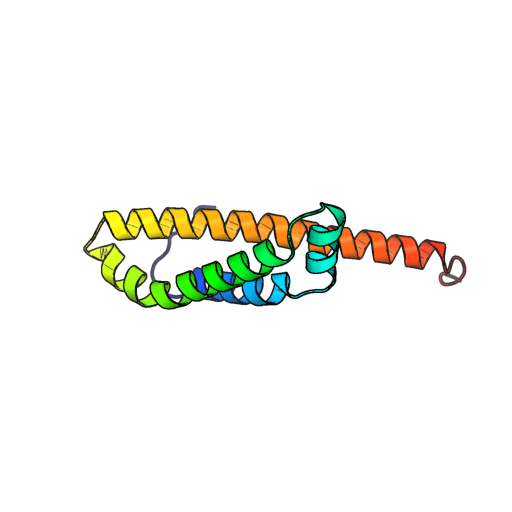N N . SER A 1 109 ? 30.980 15.184 -23.233 1.00 61.19 109 SER A N 1
ATOM 861 C CA . SER A 1 109 ? 31.979 15.500 -22.197 1.00 61.19 109 SER A CA 1
ATOM 862 C C . SER A 1 109 ? 33.271 16.120 -22.748 1.00 61.19 109 SER A C 1
ATOM 864 O O . SER A 1 109 ? 34.306 16.031 -22.091 1.00 61.19 109 SER A O 1
ATOM 866 N N . LEU A 1 110 ? 33.210 16.734 -23.933 1.00 51.09 110 LEU A N 1
ATOM 867 C CA . LEU A 1 110 ? 34.187 17.716 -24.423 1.00 51.09 110 LEU A CA 1
ATOM 868 C C . LEU A 1 110 ? 33.532 19.099 -24.409 1.00 51.09 110 LEU A C 1
ATOM 870 O O . LEU A 1 110 ? 34.251 20.070 -24.098 1.00 51.09 110 LEU A O 1
#

Secondary structure (DSSP, 8-state):
------SS-HHHHHHHHHHHHTTSHHHHHHHHHTT--HHHHHHHHHHHHHHHHHHHHHHHHTTT-HHHHHHHHHHHHHHHHHHHHHHHHHHHHHHHHHHHHHHH-TTTT-

InterPro domains:
  IPR041118 Disease resistance, N-terminal [PF18052] (10-89)

Sequence (110 aa):
MAVEYIGGSILSAVIEVLGEKVTTPEILGFFKSHKLDDGLLGKLKETLNTLNGLLDDAEEKQITKPAVQRWLNDARHAVYEAEEVIEYEHLRSKDIKAASRRARNPYRSL

Radius of gyration: 18.38 Å; Cα contacts (8 Å, |Δi|>4): 50; chains: 1; bounding box: 45×28×51 Å

Organism: NCBI:txid444605

pLDDT: mean 83.91, std 12.35, range [34.41, 94.38]

Mean predicted aligned error: 7.52 Å

Solvent-accessible surface area (backbone atoms only — not comparable to full-atom values): 6400 Å² total; per-residue (Å²): 133,88,82,83,86,81,81,84,60,66,66,49,54,50,44,52,53,47,55,54,50,64,70,34,70,63,46,50,47,50,39,54,76,69,70,46,59,74,66,53,59,53,51,51,44,52,49,46,53,53,51,50,74,43,42,69,66,37,64,66,41,28,82,82,32,68,69,44,38,51,51,50,52,53,52,50,51,54,52,51,55,51,48,53,55,53,50,51,52,49,53,53,50,50,50,55,52,50,51,54,48,47,72,74,45,79,71,84,84,121